Protein AF-A0A2V9GA72-F1 (afdb_monomer)

Mean predicted aligned error: 12.65 Å

Foldseek 3Di:
DVVVVVVVVVVVPPPDDPPPPPPVPLADWEWEWDADPNDIWIWIWGDDPWTAIDTPVVRDTGQGWPDWDQDPQWIWTATDPPRDIWIFGADPVRHYTYTD

Sequence (100 aa):
MKRVIELLLVLLSAVLLPAGLACNTVDGLWQGKIKQNNREYRIVLRIGSTSSLDSPDTGKLGIPILSVSNEHNSLSFVLDDLKISFRGKLSEDQSKLVGE

pLDDT: mean 71.32, std 14.57, range [41.03, 91.25]

Radius of gyration: 21.89 Å; Cα contacts (8 Å, |Δi|>4): 163; chains: 1; bounding box: 65×19×54 Å

Structure (mmCIF, N/CA/C/O backbone):
data_AF-A0A2V9GA72-F1
#
_entry.id   AF-A0A2V9GA72-F1
#
loop_
_atom_site.group_PDB
_atom_site.id
_atom_site.type_symbol
_atom_site.label_atom_id
_atom_site.label_alt_id
_atom_site.label_comp_id
_atom_site.label_asym_id
_atom_site.label_entity_id
_atom_site.label_seq_id
_atom_site.pdbx_PDB_ins_code
_atom_site.Cartn_x
_atom_site.Cartn_y
_atom_site.Cartn_z
_atom_site.occupancy
_atom_site.B_iso_or_equiv
_atom_site.auth_seq_id
_atom_site.auth_comp_id
_atom_site.auth_asym_id
_atom_site.auth_atom_id
_atom_site.pdbx_PDB_model_num
ATOM 1 N N . MET A 1 1 ? 51.232 9.035 -36.771 1.00 54.44 1 MET A N 1
ATOM 2 C CA . MET A 1 1 ? 50.252 7.993 -37.162 1.00 54.44 1 MET A CA 1
ATOM 3 C C . MET A 1 1 ? 49.803 7.120 -35.984 1.00 54.44 1 MET A C 1
ATOM 5 O O . MET A 1 1 ? 48.605 7.042 -35.774 1.00 54.44 1 MET A O 1
ATOM 9 N N . LYS A 1 2 ? 50.699 6.563 -35.145 1.00 44.94 2 LYS A N 1
ATOM 10 C CA . LYS A 1 2 ? 50.322 5.779 -33.937 1.00 44.94 2 LYS A CA 1
ATOM 11 C C . LYS A 1 2 ? 49.385 6.501 -32.946 1.00 44.94 2 LYS A C 1
ATOM 13 O O . LYS A 1 2 ? 48.413 5.908 -32.505 1.00 44.94 2 LYS A O 1
ATOM 18 N N . ARG A 1 3 ? 49.606 7.795 -32.673 1.00 52.00 3 ARG A N 1
ATOM 19 C CA . ARG A 1 3 ? 48.786 8.567 -31.710 1.00 52.00 3 ARG A CA 1
ATOM 20 C C . ARG A 1 3 ? 47.374 8.929 -32.191 1.00 52.00 3 ARG A C 1
ATOM 22 O O . ARG A 1 3 ? 46.507 9.180 -31.369 1.00 52.00 3 ARG A O 1
ATOM 29 N N . VAL A 1 4 ? 47.131 8.933 -33.505 1.00 54.06 4 VAL A N 1
ATOM 30 C CA . VAL A 1 4 ? 45.790 9.175 -34.080 1.00 54.06 4 VAL A CA 1
ATOM 31 C C . VAL A 1 4 ? 44.960 7.886 -34.064 1.00 54.06 4 VAL A C 1
ATOM 33 O O . VAL A 1 4 ? 43.753 7.937 -33.867 1.00 54.06 4 VAL A O 1
ATOM 36 N N . ILE A 1 5 ? 45.618 6.728 -34.192 1.00 53.19 5 ILE A N 1
ATOM 37 C CA . ILE A 1 5 ? 44.990 5.401 -34.111 1.00 53.19 5 ILE A CA 1
ATOM 38 C C . ILE A 1 5 ? 44.600 5.064 -32.660 1.00 53.19 5 ILE A C 1
ATOM 40 O O . ILE A 1 5 ? 43.534 4.503 -32.436 1.00 53.19 5 ILE A O 1
A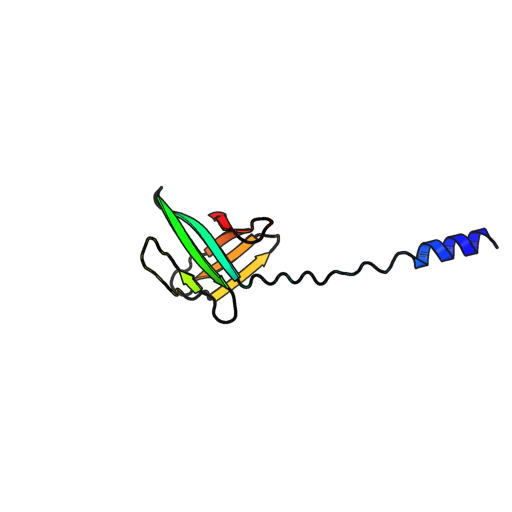TOM 44 N N . GLU A 1 6 ? 45.399 5.476 -31.667 1.00 49.03 6 GLU A N 1
ATOM 45 C CA . GLU A 1 6 ? 45.055 5.318 -30.242 1.00 49.03 6 GLU A CA 1
ATOM 46 C C . GLU A 1 6 ? 43.854 6.181 -29.817 1.00 49.03 6 GLU A C 1
ATOM 48 O O . GLU A 1 6 ? 42.994 5.700 -29.083 1.00 49.03 6 GLU A O 1
ATOM 53 N N . LEU A 1 7 ? 43.725 7.413 -30.331 1.00 46.81 7 LEU A N 1
ATOM 54 C CA . LEU A 1 7 ? 42.547 8.254 -30.061 1.00 46.81 7 LEU A CA 1
ATOM 55 C C . LEU A 1 7 ? 41.257 7.693 -30.687 1.00 46.81 7 LEU A C 1
ATOM 57 O O . LEU A 1 7 ? 40.180 7.871 -30.123 1.00 46.81 7 LEU A O 1
ATOM 61 N N . LEU A 1 8 ? 41.361 6.988 -31.818 1.00 42.66 8 LEU A N 1
ATOM 62 C CA . LEU A 1 8 ? 40.217 6.374 -32.502 1.00 42.66 8 LEU A CA 1
ATOM 63 C C . LEU A 1 8 ? 39.754 5.062 -31.836 1.00 42.66 8 LEU A C 1
ATOM 65 O O . LEU A 1 8 ? 38.588 4.697 -31.954 1.00 42.66 8 LEU A O 1
ATOM 69 N N . LEU A 1 9 ? 40.638 4.388 -31.091 1.00 44.66 9 LEU A N 1
ATOM 70 C CA . LEU A 1 9 ? 40.332 3.163 -30.338 1.00 44.66 9 LEU A CA 1
ATOM 71 C C . LEU A 1 9 ? 39.646 3.427 -28.987 1.0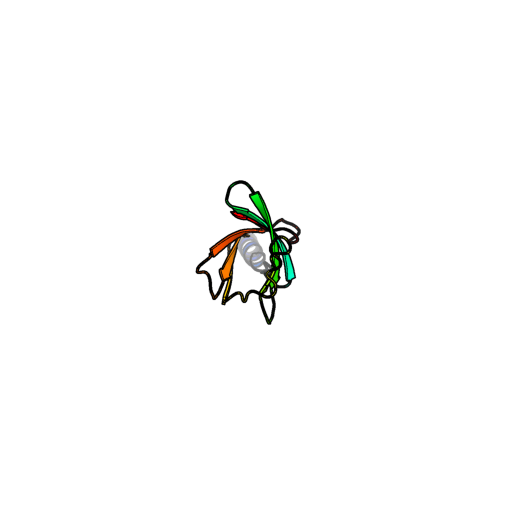0 44.66 9 LEU A C 1
ATOM 73 O O . LEU A 1 9 ? 38.864 2.594 -28.539 1.00 44.66 9 LEU A O 1
ATOM 77 N N . VAL A 1 10 ? 39.883 4.583 -28.357 1.00 51.12 10 VAL A N 1
ATOM 78 C CA . VAL A 1 10 ? 39.238 4.955 -27.078 1.00 51.12 10 VAL A CA 1
ATOM 79 C C . VAL A 1 10 ? 37.802 5.467 -27.277 1.00 51.12 10 VAL A C 1
ATOM 81 O O . VAL A 1 10 ? 36.970 5.338 -26.384 1.00 51.12 10 VAL A O 1
ATOM 84 N N . LEU A 1 11 ? 37.471 5.992 -28.462 1.00 48.38 11 LEU A N 1
ATOM 85 C CA . LEU A 1 11 ? 36.116 6.458 -28.793 1.00 48.38 11 LEU A CA 1
ATOM 86 C C . LEU A 1 11 ? 35.138 5.322 -29.147 1.00 48.38 11 LEU A C 1
ATOM 88 O O . LEU A 1 11 ? 33.929 5.530 -29.084 1.00 48.38 11 LEU A O 1
ATOM 92 N N . LEU A 1 12 ? 35.631 4.122 -29.480 1.00 45.44 12 LEU A N 1
ATOM 93 C CA . LEU A 1 12 ? 34.784 2.989 -29.878 1.00 45.44 12 LEU A CA 1
ATOM 94 C C . LEU A 1 12 ? 34.317 2.120 -28.694 1.00 45.44 12 LEU A C 1
ATOM 96 O O . LEU A 1 12 ? 33.375 1.346 -28.833 1.00 45.44 12 LEU A O 1
ATOM 100 N N . SER A 1 13 ? 34.927 2.253 -27.515 1.00 50.28 13 SER A N 1
ATOM 101 C CA . SER A 1 13 ? 34.574 1.481 -26.312 1.00 50.28 13 SER A CA 1
ATOM 102 C C . SER A 1 13 ? 33.508 2.143 -25.427 1.00 50.28 13 SER A C 1
ATOM 104 O O . SER A 1 13 ? 33.115 1.568 -24.415 1.00 50.28 13 SER A O 1
ATOM 106 N N . ALA A 1 14 ? 32.999 3.323 -25.799 1.00 53.66 14 ALA A N 1
ATOM 107 C CA . ALA A 1 14 ? 32.091 4.105 -24.958 1.00 53.66 14 ALA A CA 1
ATOM 108 C C . ALA A 1 14 ? 30.587 3.845 -25.174 1.00 53.66 14 ALA A C 1
ATOM 110 O O . ALA A 1 14 ? 29.773 4.431 -24.465 1.00 53.66 14 ALA A O 1
ATOM 111 N N . VAL A 1 15 ? 30.175 2.995 -26.120 1.00 58.12 15 VAL A N 1
ATOM 112 C CA . VAL A 1 15 ? 28.741 2.819 -26.416 1.00 58.12 15 VAL A CA 1
ATOM 113 C C . VAL A 1 15 ? 28.374 1.349 -26.517 1.00 58.12 15 VAL A C 1
ATOM 115 O O . VAL A 1 15 ? 28.053 0.835 -27.579 1.00 58.12 15 VAL A O 1
ATOM 118 N N . LEU A 1 16 ? 28.394 0.671 -25.376 1.00 58.34 16 LEU A N 1
ATOM 119 C CA . LEU A 1 16 ? 27.471 -0.431 -25.132 1.00 58.34 16 LEU A CA 1
ATOM 120 C C . LEU A 1 16 ? 27.187 -0.489 -23.629 1.00 58.34 16 LEU A C 1
ATOM 122 O O . LEU A 1 16 ? 27.562 -1.426 -22.933 1.00 58.34 16 LEU A O 1
ATOM 126 N N . LEU A 1 17 ? 26.546 0.558 -23.104 1.00 59.31 17 LEU A N 1
ATOM 127 C CA . LEU A 1 17 ? 25.764 0.371 -21.889 1.00 59.31 17 LEU A CA 1
ATOM 128 C C . LEU A 1 17 ? 24.579 -0.499 -22.319 1.00 59.31 17 LEU A C 1
ATOM 130 O O . LEU A 1 17 ? 23.767 -0.018 -23.116 1.00 59.31 17 LEU A O 1
ATOM 134 N N . PRO A 1 18 ? 24.439 -1.757 -21.861 1.00 56.19 18 PRO A N 1
ATOM 135 C CA . PRO A 1 18 ? 23.121 -2.347 -21.855 1.00 56.19 18 PRO A CA 1
ATOM 136 C C . PRO A 1 18 ? 22.298 -1.414 -20.972 1.00 56.19 18 PRO A C 1
ATOM 138 O O . PRO A 1 18 ? 22.479 -1.374 -19.755 1.00 56.19 18 PRO A O 1
ATOM 141 N N . ALA A 1 19 ? 21.434 -0.607 -21.587 1.00 57.53 19 ALA A N 1
ATOM 142 C CA . ALA A 1 19 ? 20.278 -0.082 -20.892 1.00 57.53 19 ALA A CA 1
ATOM 143 C C . ALA A 1 19 ? 19.488 -1.330 -20.507 1.00 57.53 19 ALA A C 1
ATOM 145 O O . ALA A 1 19 ? 18.687 -1.840 -21.290 1.00 57.53 19 ALA A O 1
ATOM 146 N N . GLY A 1 20 ? 19.850 -1.916 -19.361 1.00 52.53 20 GLY A N 1
ATOM 147 C CA . GLY A 1 20 ? 19.127 -3.021 -18.776 1.00 52.53 20 GLY A CA 1
ATOM 148 C C . GLY A 1 20 ? 17.680 -2.584 -18.776 1.00 52.53 20 GLY A C 1
ATOM 149 O O . GLY A 1 20 ? 17.372 -1.491 -18.297 1.00 52.53 20 GLY A O 1
ATOM 150 N N . LEU A 1 21 ? 16.828 -3.378 -19.416 1.00 45.59 21 LEU A N 1
ATOM 151 C CA . LEU A 1 21 ? 15.393 -3.189 -19.361 1.00 45.59 21 LEU A CA 1
ATOM 152 C C . LEU A 1 21 ? 15.038 -3.265 -17.879 1.00 45.59 21 LEU A C 1
ATOM 154 O O . LEU A 1 21 ? 14.917 -4.353 -17.319 1.00 45.59 21 LEU A O 1
ATOM 158 N N . ALA A 1 22 ? 14.978 -2.111 -17.219 1.00 46.69 22 ALA A N 1
ATOM 159 C CA . ALA A 1 22 ? 14.481 -1.996 -15.870 1.00 46.69 22 ALA A CA 1
ATOM 160 C C . ALA A 1 22 ? 12.986 -2.279 -15.996 1.00 46.69 22 ALA A C 1
ATOM 162 O O . ALA A 1 22 ? 12.176 -1.405 -16.303 1.00 46.69 22 ALA A O 1
ATOM 163 N N . CYS A 1 23 ? 12.649 -3.564 -15.920 1.00 41.03 23 CYS A N 1
ATOM 164 C CA . CYS A 1 23 ? 11.285 -4.033 -15.864 1.00 41.03 23 CYS A CA 1
ATOM 165 C C . CYS A 1 23 ? 10.776 -3.635 -14.479 1.00 41.03 23 CYS A C 1
ATOM 167 O O . CYS A 1 23 ? 10.835 -4.408 -13.529 1.00 41.03 23 CYS A O 1
ATOM 169 N N . ASN A 1 24 ? 10.357 -2.378 -14.349 1.00 54.28 24 ASN A N 1
ATOM 170 C CA . ASN A 1 24 ? 9.797 -1.818 -13.123 1.00 54.28 24 ASN A CA 1
ATOM 171 C C . ASN A 1 24 ? 8.349 -2.299 -12.963 1.00 54.28 24 ASN A C 1
ATOM 173 O O . ASN A 1 24 ? 7.450 -1.492 -12.720 1.00 54.28 2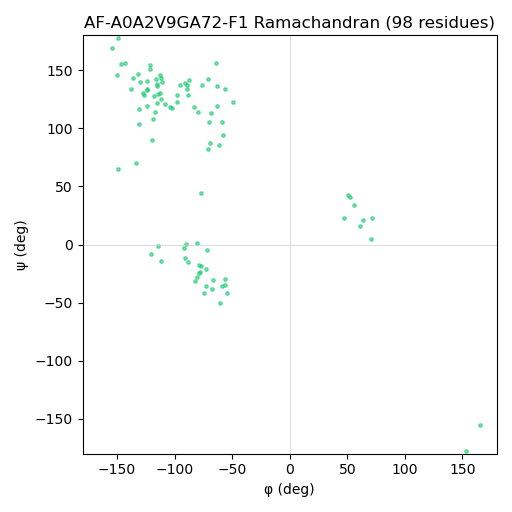4 ASN A O 1
ATOM 177 N N . THR A 1 25 ? 8.080 -3.585 -13.200 1.00 61.12 25 THR A N 1
ATOM 178 C CA . THR A 1 25 ? 6.730 -4.122 -13.058 1.00 61.12 25 THR A CA 1
ATOM 179 C C . THR A 1 25 ? 6.404 -4.139 -11.580 1.00 61.12 25 THR A C 1
ATOM 181 O O . THR A 1 25 ? 6.907 -4.961 -10.825 1.00 61.12 25 THR A O 1
ATOM 184 N N . VAL A 1 26 ? 5.566 -3.188 -11.186 1.00 73.06 26 VAL A N 1
ATOM 185 C CA . VAL A 1 26 ? 5.004 -3.045 -9.838 1.00 73.06 26 VAL A CA 1
ATOM 186 C C . VAL A 1 26 ? 3.963 -4.134 -9.546 1.00 73.06 26 VAL A C 1
ATOM 188 O O . VAL A 1 26 ? 3.419 -4.210 -8.446 1.00 73.06 26 VAL A O 1
ATOM 191 N N . ASP A 1 27 ? 3.643 -4.961 -10.537 1.00 83.88 27 ASP A N 1
ATOM 192 C CA . ASP A 1 27 ? 2.702 -6.062 -10.408 1.00 83.88 27 ASP A CA 1
ATOM 193 C C . ASP A 1 27 ? 3.123 -7.001 -9.275 1.00 83.88 27 ASP A C 1
ATOM 195 O O . ASP A 1 27 ? 4.286 -7.384 -9.149 1.00 83.88 27 ASP A O 1
ATOM 199 N N . GLY A 1 28 ? 2.167 -7.372 -8.428 1.00 83.38 28 GLY A N 1
ATOM 200 C CA . GLY A 1 28 ? 2.448 -8.195 -7.261 1.00 83.38 28 GLY A CA 1
ATOM 201 C C . GLY A 1 28 ? 1.474 -8.005 -6.108 1.00 83.38 28 GLY A C 1
ATOM 202 O O . GLY A 1 28 ? 0.494 -7.260 -6.181 1.00 83.38 28 GLY A O 1
ATOM 203 N N . LEU A 1 29 ? 1.759 -8.728 -5.026 1.00 85.06 29 LEU A N 1
ATOM 204 C CA . LEU A 1 29 ? 1.077 -8.596 -3.745 1.00 85.06 29 LEU A CA 1
ATOM 205 C C . LEU A 1 29 ? 1.975 -7.840 -2.777 1.00 85.06 29 LEU A C 1
ATOM 207 O O . LEU A 1 29 ? 3.043 -8.316 -2.399 1.00 85.06 29 LEU A O 1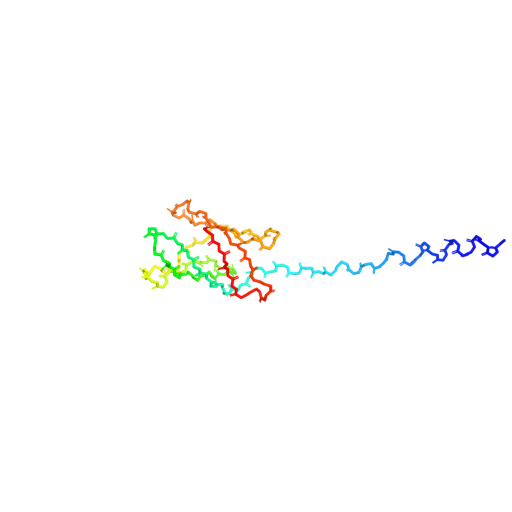
ATOM 211 N N . TRP A 1 30 ? 1.496 -6.690 -2.333 1.00 84.69 30 TRP A N 1
ATOM 212 C CA . TRP A 1 30 ? 2.226 -5.784 -1.468 1.00 84.69 30 TRP A CA 1
ATOM 213 C C . TRP A 1 30 ? 1.534 -5.677 -0.129 1.00 84.69 30 TRP A C 1
ATOM 215 O O . TRP A 1 30 ? 0.317 -5.524 -0.061 1.00 84.69 30 TRP A O 1
ATOM 225 N N . GLN A 1 31 ? 2.310 -5.715 0.946 1.00 85.44 31 GLN A N 1
ATOM 226 C CA . GLN A 1 31 ? 1.789 -5.550 2.296 1.00 85.44 31 GLN A CA 1
ATOM 227 C C . GLN A 1 31 ? 2.347 -4.275 2.909 1.00 85.44 31 GLN A C 1
ATOM 229 O O . GLN A 1 31 ? 3.534 -3.965 2.773 1.00 85.44 31 GLN A O 1
ATOM 234 N N . GLY A 1 32 ? 1.479 -3.545 3.597 1.00 81.19 32 GLY A N 1
ATOM 235 C CA . GLY A 1 32 ? 1.835 -2.297 4.248 1.00 81.19 32 GLY A CA 1
ATOM 236 C C . GLY A 1 32 ? 1.014 -2.047 5.499 1.00 81.19 32 GLY A C 1
ATOM 237 O O . GLY A 1 32 ? 0.126 -2.821 5.871 1.00 81.19 32 GLY A O 1
ATOM 238 N N . LYS A 1 33 ? 1.333 -0.936 6.152 1.00 82.06 33 LYS A N 1
ATOM 239 C CA . LYS A 1 33 ? 0.589 -0.424 7.295 1.00 82.06 33 LYS A CA 1
ATOM 240 C C . LYS A 1 33 ? 0.270 1.043 7.067 1.00 82.06 33 LYS A C 1
A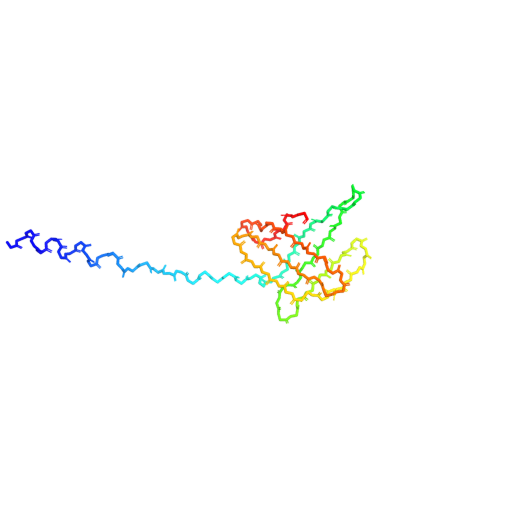TOM 242 O O . LYS A 1 33 ? 1.129 1.777 6.596 1.00 82.06 33 LYS A O 1
ATOM 247 N N . ILE A 1 34 ? -0.934 1.449 7.446 1.00 77.62 34 ILE A N 1
ATOM 248 C CA . ILE A 1 34 ? -1.345 2.854 7.529 1.00 77.62 34 ILE A CA 1
ATOM 249 C C . ILE A 1 34 ? -1.585 3.212 8.989 1.00 77.62 34 ILE A C 1
ATOM 251 O O . ILE A 1 34 ? -2.063 2.377 9.761 1.00 77.62 34 ILE A O 1
ATOM 255 N N . LYS A 1 35 ? -1.278 4.448 9.383 1.00 76.25 35 LYS A N 1
ATOM 256 C CA . LYS A 1 35 ? -1.541 4.936 10.738 1.00 76.25 35 LYS A CA 1
ATOM 257 C C . LYS A 1 35 ? -2.683 5.947 10.712 1.00 76.25 35 LYS A C 1
ATOM 259 O O . LYS A 1 35 ? -2.581 6.987 10.079 1.00 76.25 35 LYS A O 1
ATOM 264 N N . GLN A 1 36 ? -3.759 5.670 11.443 1.00 76.25 36 GLN A N 1
ATOM 265 C CA . GLN A 1 36 ? -4.903 6.574 11.585 1.00 76.25 36 GLN A CA 1
ATOM 266 C C . GLN A 1 36 ? -5.375 6.587 13.040 1.00 76.25 36 GLN A C 1
ATOM 268 O O . GLN A 1 36 ? -5.521 5.534 13.657 1.00 76.25 36 GLN A O 1
ATOM 273 N N . ASN A 1 37 ? -5.620 7.774 13.608 1.00 81.75 37 ASN A N 1
ATOM 274 C CA . ASN A 1 37 ? -6.060 7.942 15.004 1.00 81.75 37 ASN A CA 1
ATOM 275 C C . ASN A 1 37 ? -5.173 7.186 16.011 1.00 81.75 37 ASN A C 1
ATOM 277 O O . ASN A 1 37 ? -5.661 6.523 16.924 1.00 81.75 37 ASN A O 1
ATOM 281 N N . ASN A 1 38 ? -3.854 7.250 15.804 1.00 83.19 38 ASN A N 1
ATOM 282 C CA . ASN A 1 38 ? -2.850 6.561 16.617 1.00 83.19 38 ASN A CA 1
ATOM 283 C C . ASN A 1 38 ? -2.959 5.019 16.638 1.00 83.19 38 ASN A C 1
ATOM 285 O O . ASN A 1 38 ? -2.337 4.373 17.477 1.00 83.19 38 ASN A O 1
ATOM 289 N N . ARG A 1 39 ? -3.706 4.427 15.697 1.00 82.44 39 ARG A N 1
ATOM 290 C CA . ARG A 1 39 ? -3.766 2.984 15.436 1.00 82.44 39 ARG A CA 1
ATOM 291 C C . ARG A 1 39 ? -3.134 2.660 14.088 1.00 82.44 39 ARG A C 1
ATOM 293 O O . ARG A 1 39 ? -3.288 3.421 13.138 1.00 82.44 39 ARG A O 1
ATOM 300 N N . GLU A 1 40 ? -2.453 1.523 14.012 1.00 84.50 40 GLU A N 1
ATOM 301 C CA . GLU A 1 40 ? -1.976 0.960 12.747 1.00 84.50 40 GLU A CA 1
ATOM 302 C C . GLU A 1 40 ? -3.024 0.003 12.171 1.00 84.50 40 GLU A C 1
ATOM 304 O O . GLU A 1 40 ? -3.612 -0.786 12.913 1.00 84.50 40 GLU A O 1
ATOM 309 N N . TYR A 1 41 ? -3.223 0.057 10.856 1.00 85.00 41 TYR A N 1
ATOM 310 C CA . TYR A 1 41 ? -4.053 -0.879 10.105 1.00 85.00 41 TYR A CA 1
ATOM 311 C C . TYR A 1 41 ? -3.227 -1.504 8.993 1.00 85.00 41 TYR A C 1
ATOM 313 O O . TYR A 1 41 ? -2.541 -0.807 8.243 1.00 85.00 41 TYR A O 1
ATOM 321 N N . ARG A 1 42 ? -3.306 -2.824 8.870 1.00 89.81 42 ARG A N 1
ATOM 322 C CA . ARG A 1 42 ? -2.709 -3.570 7.769 1.00 89.81 42 ARG A CA 1
ATOM 323 C C . ARG A 1 42 ? -3.485 -3.312 6.489 1.00 89.81 42 ARG A C 1
ATOM 325 O O . ARG A 1 42 ? -4.718 -3.243 6.493 1.00 89.81 42 ARG A O 1
ATOM 332 N N . ILE A 1 43 ? -2.738 -3.234 5.399 1.00 87.81 43 ILE A N 1
ATOM 333 C CA . ILE A 1 43 ? -3.266 -3.173 4.045 1.00 87.81 43 ILE A CA 1
ATOM 334 C C . ILE A 1 43 ? -2.547 -4.177 3.152 1.00 87.81 43 ILE A C 1
ATOM 336 O O . ILE A 1 43 ? -1.355 -4.441 3.334 1.00 87.81 43 ILE A O 1
ATOM 340 N N . VAL A 1 44 ? -3.277 -4.723 2.184 1.00 90.19 44 VAL A N 1
ATOM 341 C CA . VAL A 1 44 ? -2.730 -5.567 1.121 1.00 90.19 44 VAL A CA 1
ATOM 342 C C . VAL A 1 44 ? -3.120 -4.958 -0.217 1.00 90.19 44 VAL A C 1
ATOM 344 O O . VAL A 1 44 ? -4.304 -4.813 -0.505 1.00 90.19 44 VAL A O 1
ATOM 347 N N . LEU A 1 45 ? -2.134 -4.587 -1.028 1.00 87.50 45 LEU A N 1
ATOM 348 C CA . LEU A 1 45 ? -2.353 -4.173 -2.405 1.00 87.50 45 LEU A CA 1
ATOM 349 C C . LEU A 1 45 ? -2.090 -5.342 -3.336 1.00 87.50 45 LEU A C 1
ATOM 351 O O . LEU A 1 45 ? -1.019 -5.943 -3.310 1.00 87.50 45 LEU A O 1
ATOM 355 N N . ARG A 1 46 ? -3.051 -5.615 -4.206 1.00 90.44 46 ARG A N 1
ATOM 356 C CA . ARG A 1 46 ? -2.874 -6.476 -5.368 1.00 90.44 46 ARG A CA 1
ATOM 357 C C . ARG A 1 46 ? -2.732 -5.566 -6.575 1.00 90.44 46 ARG A C 1
ATOM 359 O O . ARG A 1 46 ? -3.659 -4.817 -6.862 1.00 90.44 46 ARG A O 1
ATOM 366 N N . ILE A 1 47 ? -1.586 -5.611 -7.243 1.00 85.81 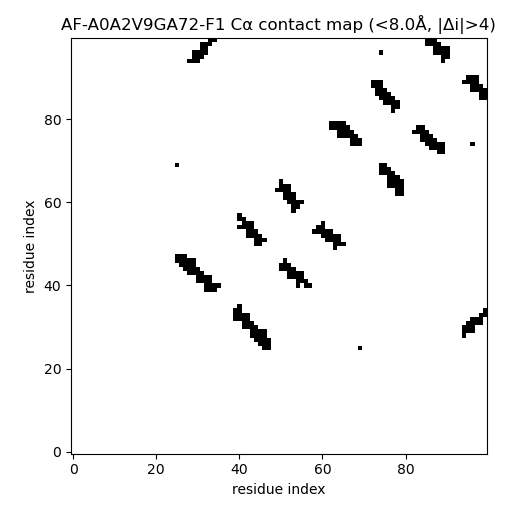47 ILE A N 1
ATOM 367 C CA . ILE A 1 47 ? -1.300 -4.824 -8.445 1.00 85.81 47 ILE A CA 1
ATOM 368 C C . ILE A 1 47 ? -1.143 -5.794 -9.612 1.00 85.81 47 ILE A C 1
ATOM 370 O O . ILE A 1 47 ? -0.451 -6.805 -9.501 1.00 85.81 47 ILE A O 1
ATOM 374 N N . GLY A 1 48 ? -1.850 -5.514 -10.699 1.00 85.62 48 GLY A N 1
ATOM 375 C CA . GLY A 1 48 ? -1.899 -6.331 -11.907 1.00 85.62 48 GLY A CA 1
ATOM 376 C C . GLY A 1 48 ? -3.077 -5.903 -12.780 1.00 85.62 48 GLY A C 1
ATOM 377 O O . GLY A 1 48 ? -3.571 -4.781 -12.651 1.00 85.62 48 GLY A O 1
ATOM 378 N N . SER A 1 49 ? -3.589 -6.808 -13.621 1.00 83.94 49 SER A N 1
ATOM 379 C CA . SER A 1 49 ? -4.702 -6.514 -14.545 1.00 83.94 49 SER A CA 1
ATOM 380 C C . SER A 1 49 ? -5.964 -5.978 -13.856 1.00 83.94 49 SER A C 1
ATOM 382 O O . SER A 1 49 ? -6.712 -5.205 -14.447 1.00 83.94 49 SER A O 1
ATOM 384 N N . THR A 1 50 ? -6.204 -6.369 -12.604 1.00 85.94 50 THR A N 1
ATOM 385 C CA . THR A 1 50 ? -7.249 -5.794 -11.749 1.00 85.94 50 THR A CA 1
ATOM 386 C C . THR A 1 50 ? -6.626 -5.455 -10.408 1.00 85.94 50 THR A C 1
ATOM 388 O O . THR A 1 50 ? -6.344 -6.344 -9.603 1.00 85.94 50 THR A O 1
ATOM 391 N N . SER A 1 51 ? -6.369 -4.166 -10.197 1.00 89.12 51 SER A N 1
ATOM 392 C CA . SER A 1 51 ? -5.690 -3.689 -8.998 1.00 89.12 51 SER A CA 1
ATOM 393 C C . SER A 1 51 ? -6.687 -3.380 -7.882 1.00 89.12 51 SER A C 1
ATOM 395 O O . SER A 1 51 ? -7.717 -2.744 -8.112 1.00 89.12 51 SER A O 1
ATOM 397 N N . SER A 1 52 ? -6.389 -3.835 -6.666 1.00 91.25 52 SER A N 1
ATOM 398 C CA . SER A 1 52 ? -7.287 -3.702 -5.517 1.00 91.25 52 SER A CA 1
ATOM 399 C C . SER A 1 52 ? -6.542 -3.527 -4.197 1.00 91.25 52 SER A C 1
ATOM 401 O O . SER A 1 52 ? -5.423 -4.014 -4.035 1.00 91.25 52 SER A O 1
ATOM 403 N N . LEU A 1 53 ? -7.210 -2.908 -3.229 1.00 89.12 53 LEU A N 1
ATOM 404 C CA . LEU A 1 53 ? -6.769 -2.765 -1.848 1.00 89.12 53 LEU A CA 1
ATOM 405 C C . LEU A 1 53 ? -7.673 -3.578 -0.912 1.00 89.12 53 LEU A C 1
ATOM 407 O O . LEU A 1 53 ? -8.896 -3.434 -0.919 1.00 89.12 53 LEU A O 1
ATOM 411 N N . ASP A 1 54 ? -7.044 -4.365 -0.049 1.00 90.25 54 ASP A N 1
ATOM 412 C CA . ASP A 1 54 ? -7.676 -5.080 1.052 1.00 90.25 54 ASP A CA 1
ATOM 413 C C . ASP A 1 54 ? -7.220 -4.464 2.388 1.00 90.25 54 ASP A C 1
ATOM 415 O O . ASP A 1 54 ? -6.046 -4.147 2.577 1.00 90.25 54 ASP A O 1
ATOM 419 N N . SER A 1 55 ? -8.133 -4.329 3.349 1.00 88.62 55 SER A N 1
ATOM 420 C CA . SER A 1 55 ? -7.874 -3.931 4.735 1.00 88.62 55 SER A CA 1
ATOM 421 C C . SER A 1 55 ? -8.324 -5.054 5.678 1.00 88.62 55 SER A C 1
ATOM 423 O O . SER A 1 55 ? -9.473 -5.062 6.133 1.00 88.62 55 SER A O 1
ATOM 425 N N . PRO A 1 56 ? -7.432 -6.010 6.001 1.00 90.69 56 PRO A N 1
ATOM 426 C CA . PRO A 1 56 ? -7.766 -7.166 6.834 1.00 90.69 56 PRO A CA 1
ATOM 427 C C . PRO A 1 56 ? -8.334 -6.794 8.208 1.00 90.69 56 PRO A C 1
ATOM 429 O O . PRO A 1 56 ? -9.220 -7.471 8.716 1.00 90.69 56 PRO A O 1
ATOM 432 N N . ASP A 1 57 ? -7.852 -5.696 8.794 1.00 90.00 57 ASP A N 1
ATOM 433 C CA . ASP A 1 57 ? -8.233 -5.275 10.148 1.00 90.00 57 ASP A CA 1
ATOM 434 C C . ASP A 1 57 ? -9.624 -4.627 10.207 1.00 90.00 57 ASP A C 1
ATOM 436 O O . ASP A 1 57 ? -10.211 -4.526 11.283 1.00 90.00 57 ASP A O 1
ATOM 440 N N . THR A 1 58 ? -10.150 -4.174 9.065 1.00 85.25 58 THR A N 1
ATOM 441 C CA . THR A 1 58 ? -11.492 -3.574 8.963 1.00 85.25 58 THR A CA 1
ATOM 442 C C . THR A 1 58 ? -12.461 -4.412 8.128 1.00 85.25 58 THR A C 1
ATOM 444 O O . THR A 1 58 ? -13.621 -4.034 7.984 1.00 85.25 58 THR A O 1
ATOM 447 N N . GLY A 1 59 ? -12.004 -5.542 7.575 1.00 87.38 59 GLY A N 1
ATOM 448 C CA . GLY A 1 59 ? -12.801 -6.448 6.743 1.00 87.38 59 GLY A CA 1
ATOM 449 C C . GLY A 1 59 ? -13.165 -5.903 5.358 1.00 87.38 59 GLY A C 1
ATOM 450 O O . GLY A 1 59 ? -13.908 -6.556 4.631 1.00 87.38 59 GLY A O 1
ATOM 451 N N . LYS A 1 60 ? -12.664 -4.724 4.969 1.00 88.25 60 LYS A N 1
ATOM 452 C CA . LYS A 1 60 ? -12.911 -4.151 3.639 1.00 88.25 60 LYS A CA 1
ATOM 453 C C . LYS A 1 60 ? -11.980 -4.805 2.627 1.00 88.25 60 LYS A C 1
ATOM 455 O O . LYS A 1 60 ? -10.773 -4.620 2.724 1.00 88.25 60 LYS A O 1
ATOM 460 N N . LEU A 1 61 ? -12.517 -5.554 1.673 1.00 90.69 61 LEU A N 1
ATOM 461 C CA . LEU A 1 61 ? -11.742 -6.282 0.665 1.00 90.69 61 LEU A CA 1
ATOM 462 C C . LEU A 1 61 ? -12.139 -5.822 -0.740 1.00 90.69 61 LEU A C 1
ATOM 464 O O . LEU A 1 61 ? -13.285 -5.437 -0.965 1.00 90.69 61 LEU A O 1
ATOM 468 N N . GLY A 1 62 ? -11.205 -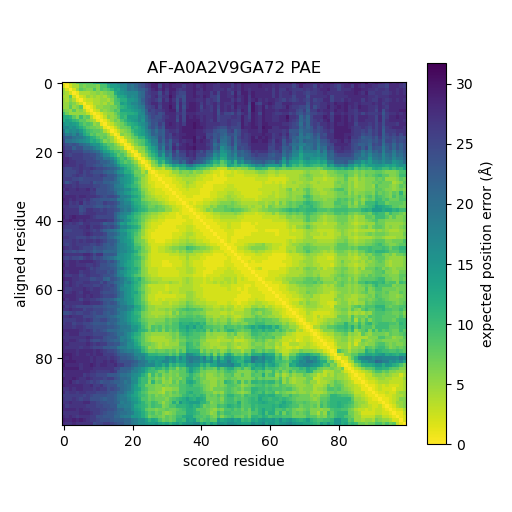5.891 -1.682 1.00 89.62 62 GLY A N 1
ATOM 469 C CA . GLY A 1 62 ? -11.438 -5.656 -3.100 1.00 89.62 62 GLY A CA 1
ATOM 470 C C . GLY A 1 62 ? -11.694 -4.198 -3.468 1.00 89.62 62 GLY A C 1
ATOM 471 O O . GLY A 1 62 ? -12.312 -3.958 -4.500 1.00 89.62 62 GLY A O 1
ATOM 472 N N . ILE A 1 63 ? -11.247 -3.228 -2.65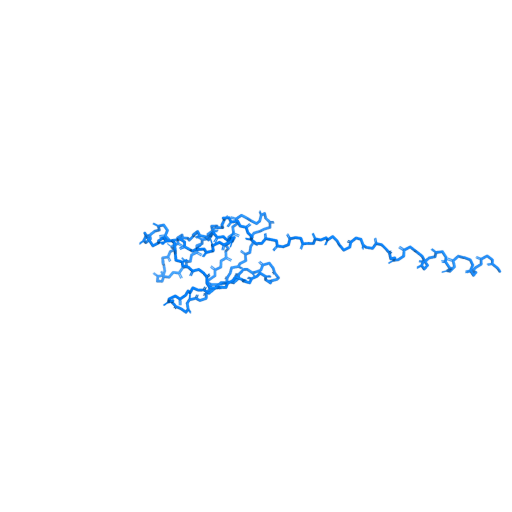9 1.00 87.94 63 ILE A N 1
ATOM 473 C CA . ILE A 1 63 ? -11.443 -1.803 -2.959 1.00 87.94 63 ILE A CA 1
ATOM 474 C C . ILE A 1 63 ? -10.698 -1.482 -4.267 1.00 87.94 63 ILE A C 1
ATOM 476 O O . ILE A 1 63 ? -9.475 -1.649 -4.297 1.00 87.94 63 ILE A O 1
ATOM 480 N N . PRO A 1 64 ? -11.377 -1.030 -5.336 1.00 87.81 64 PRO A N 1
ATOM 481 C CA . PRO A 1 64 ? -10.728 -0.766 -6.615 1.00 87.81 64 PRO A CA 1
ATOM 482 C C . PRO A 1 64 ? -9.691 0.356 -6.519 1.00 87.81 64 PRO A C 1
ATOM 484 O O . PRO A 1 64 ? -9.932 1.405 -5.911 1.00 87.81 64 PRO A O 1
ATOM 487 N N . ILE A 1 65 ? -8.535 0.137 -7.147 1.00 85.44 65 ILE A N 1
ATOM 488 C CA . ILE A 1 65 ? -7.500 1.158 -7.319 1.00 85.44 65 ILE A CA 1
ATOM 489 C C . ILE A 1 65 ? -7.651 1.764 -8.719 1.00 85.44 65 ILE A C 1
ATOM 491 O O . ILE A 1 65 ? -7.577 1.044 -9.711 1.00 85.44 65 ILE A O 1
ATOM 495 N N . LEU A 1 66 ? -7.834 3.085 -8.796 1.00 80.06 66 LEU A N 1
ATOM 496 C CA . LEU A 1 66 ? -7.983 3.820 -10.058 1.00 80.06 66 LEU A CA 1
ATOM 497 C C . LEU A 1 66 ? -6.665 3.980 -10.807 1.00 80.06 66 LEU A C 1
ATOM 499 O O . LEU A 1 66 ? -6.614 3.899 -12.031 1.00 80.06 66 LEU A O 1
ATOM 503 N N . SER A 1 67 ? -5.600 4.272 -10.069 1.00 75.88 67 SER A N 1
ATOM 504 C CA . SER A 1 67 ? -4.281 4.488 -10.642 1.00 75.88 67 SER A CA 1
ATOM 505 C C . SER A 1 67 ? -3.196 4.078 -9.663 1.00 75.88 67 SER A C 1
ATOM 507 O O . SER A 1 67 ? -3.337 4.225 -8.448 1.00 75.88 67 SER A O 1
ATOM 509 N N . VAL A 1 68 ? -2.108 3.563 -10.226 1.00 77.38 68 VAL A N 1
ATOM 510 C CA . VAL A 1 68 ? -0.879 3.204 -9.528 1.00 77.38 68 VAL A CA 1
ATOM 511 C C . VAL A 1 68 ? 0.265 3.907 -10.252 1.00 77.38 68 VAL A C 1
ATOM 513 O O . VAL A 1 68 ? 0.381 3.794 -11.469 1.00 77.38 68 VAL A O 1
ATOM 516 N N . SER A 1 69 ? 1.106 4.626 -9.515 1.00 77.62 69 SER A N 1
ATOM 517 C CA . SER A 1 69 ? 2.351 5.210 -10.018 1.00 77.62 69 SER A CA 1
ATOM 518 C C . SER A 1 69 ? 3.518 4.728 -9.165 1.00 77.62 69 SER A C 1
ATOM 520 O O . SER A 1 69 ? 3.432 4.736 -7.938 1.00 77.62 69 SER A O 1
ATOM 522 N N . ASN A 1 70 ? 4.607 4.312 -9.810 1.00 73.38 70 ASN A N 1
ATOM 523 C CA . ASN A 1 70 ? 5.875 4.027 -9.151 1.00 73.38 70 ASN A CA 1
ATOM 524 C C . ASN A 1 70 ? 6.939 4.961 -9.718 1.00 73.38 70 ASN A C 1
ATOM 526 O O . ASN A 1 70 ? 7.379 4.810 -10.857 1.00 73.38 70 ASN A O 1
ATOM 530 N N . GLU A 1 71 ? 7.347 5.924 -8.902 1.00 73.88 71 GLU A N 1
ATOM 531 C CA . GLU A 1 71 ? 8.380 6.892 -9.240 1.00 73.88 71 GLU A CA 1
ATOM 532 C C . GLU A 1 71 ? 9.434 6.887 -8.142 1.00 73.88 71 GLU A C 1
ATOM 534 O O . GLU A 1 71 ? 9.112 7.000 -6.959 1.00 73.88 71 GLU A O 1
ATOM 539 N N . HIS A 1 72 ? 10.708 6.790 -8.524 1.00 68.19 72 HIS A N 1
ATOM 540 C CA . HIS A 1 72 ? 11.837 6.885 -7.592 1.00 68.19 72 HIS A CA 1
ATOM 541 C C . HIS A 1 72 ? 11.728 5.936 -6.381 1.00 68.19 72 HIS A C 1
ATOM 543 O O . HIS A 1 72 ? 12.029 6.326 -5.251 1.00 68.19 72 HIS A O 1
ATOM 549 N N . ASN A 1 73 ? 11.283 4.693 -6.608 1.00 68.56 73 ASN A N 1
ATOM 550 C CA . ASN A 1 73 ? 11.068 3.684 -5.562 1.00 68.56 73 ASN A CA 1
ATOM 551 C C . ASN A 1 73 ? 9.969 4.058 -4.542 1.00 68.56 73 ASN A C 1
ATOM 553 O O . ASN A 1 73 ? 9.933 3.555 -3.412 1.00 68.56 73 ASN A O 1
ATOM 557 N N . SER A 1 74 ? 9.073 4.967 -4.932 1.00 68.56 74 SER A N 1
ATOM 558 C CA . SER A 1 74 ? 7.887 5.336 -4.179 1.00 68.56 74 SER A CA 1
ATOM 559 C C . SER A 1 74 ? 6.640 4.945 -4.956 1.00 68.56 74 SER A C 1
ATOM 561 O O . SER A 1 74 ? 6.409 5.411 -6.071 1.00 68.56 74 SER A O 1
ATOM 563 N N . LEU A 1 75 ? 5.818 4.112 -4.328 1.00 75.75 75 LEU A N 1
ATOM 564 C CA . LEU A 1 75 ? 4.520 3.724 -4.843 1.00 75.75 75 LEU A CA 1
ATOM 565 C C . LEU A 1 75 ? 3.461 4.716 -4.369 1.00 75.75 75 LEU A C 1
ATOM 567 O O . LEU A 1 75 ? 3.344 4.975 -3.169 1.00 75.75 75 LEU A O 1
ATOM 571 N N . SER A 1 76 ? 2.669 5.235 -5.300 1.00 75.12 76 SER A N 1
ATOM 572 C CA . SER A 1 76 ? 1.483 6.038 -5.022 1.00 75.12 76 SER A CA 1
ATOM 573 C C . SER A 1 76 ? 0.259 5.423 -5.687 1.00 75.12 76 SER A C 1
ATOM 575 O O . SER A 1 76 ? 0.350 4.959 -6.821 1.00 75.12 76 SER A O 1
ATOM 577 N N . PHE A 1 77 ? -0.889 5.435 -5.012 1.00 76.69 77 PHE A N 1
ATOM 578 C CA . PHE A 1 77 ? -2.143 4.980 -5.614 1.00 76.69 77 PHE A CA 1
ATOM 579 C C . PHE A 1 77 ? -3.346 5.812 -5.173 1.00 76.69 77 PHE A C 1
ATOM 581 O O . PHE A 1 77 ? -3.326 6.436 -4.109 1.00 76.69 77 PHE A O 1
ATOM 588 N N . VAL A 1 78 ? -4.387 5.808 -6.010 1.00 74.44 78 VAL A N 1
ATOM 589 C CA . VAL A 1 78 ? -5.658 6.508 -5.775 1.00 74.44 78 VAL A CA 1
ATOM 590 C C . VAL A 1 78 ? -6.792 5.493 -5.706 1.00 74.44 78 VAL A C 1
ATOM 592 O O . VAL A 1 78 ? -6.946 4.665 -6.603 1.00 74.44 78 VAL A O 1
ATOM 595 N N . LEU A 1 79 ? -7.589 5.559 -4.641 1.00 74.94 79 LEU A N 1
ATOM 596 C CA . LEU A 1 79 ? -8.806 4.756 -4.491 1.00 74.94 79 LEU A CA 1
ATOM 597 C C . LEU A 1 79 ? -10.006 5.460 -5.130 1.00 74.94 79 LEU A C 1
ATOM 599 O O . LEU A 1 79 ? -10.140 6.676 -4.986 1.00 74.94 79 LEU A O 1
ATOM 603 N N . ASP A 1 80 ? -10.881 4.682 -5.772 1.00 64.50 80 ASP A N 1
ATOM 604 C CA . ASP A 1 80 ? -12.032 5.187 -6.540 1.00 64.50 80 ASP A CA 1
ATOM 605 C C . ASP A 1 80 ? -13.012 6.000 -5.683 1.00 64.50 80 ASP A C 1
ATOM 607 O O . ASP A 1 80 ? -13.299 7.164 -5.954 1.00 64.50 80 ASP A O 1
ATOM 611 N N . ASP A 1 81 ? -13.423 5.436 -4.549 1.00 56.00 81 ASP A N 1
ATOM 612 C CA . ASP A 1 81 ? -14.549 5.976 -3.780 1.00 56.00 81 ASP A CA 1
ATOM 613 C C . ASP A 1 81 ? -14.157 6.998 -2.698 1.00 56.00 81 ASP A C 1
ATOM 615 O O . ASP A 1 81 ? -15.013 7.644 -2.094 1.00 56.00 81 ASP A O 1
ATOM 619 N N . LEU A 1 82 ? -12.861 7.137 -2.387 1.00 56.50 82 LEU A N 1
ATOM 620 C CA . LEU A 1 82 ? -12.440 7.781 -1.134 1.00 56.50 82 LEU A CA 1
ATOM 621 C C . LEU A 1 82 ? -11.562 9.027 -1.293 1.00 56.50 82 LEU A C 1
ATOM 623 O O . LEU A 1 82 ? -11.295 9.684 -0.289 1.00 56.50 82 LEU A O 1
ATOM 627 N N . LYS A 1 83 ? -11.089 9.373 -2.502 1.00 58.25 83 LYS A N 1
ATOM 628 C CA . LYS A 1 83 ? -10.041 10.407 -2.709 1.00 58.25 83 LYS A CA 1
ATOM 629 C C . LYS A 1 83 ? -8.833 10.249 -1.768 1.00 58.25 83 LYS A C 1
ATOM 631 O O . LYS A 1 83 ? -8.117 11.209 -1.493 1.00 58.25 83 LYS A O 1
ATOM 636 N N . ILE A 1 84 ? -8.616 9.042 -1.252 1.00 63.12 84 ILE A N 1
ATOM 637 C CA . ILE A 1 84 ? -7.477 8.724 -0.403 1.00 63.12 84 ILE A CA 1
ATOM 638 C C . ILE A 1 84 ? -6.318 8.437 -1.346 1.00 63.12 84 ILE A C 1
ATOM 640 O O . ILE A 1 84 ? -6.389 7.514 -2.163 1.00 63.12 84 ILE A O 1
ATOM 644 N N . SER A 1 85 ? -5.276 9.252 -1.235 1.00 65.06 85 SER A N 1
ATOM 645 C CA . SER A 1 85 ? -3.967 8.967 -1.798 1.00 65.06 85 SER A CA 1
ATOM 646 C C . SER A 1 85 ? -3.099 8.325 -0.722 1.00 65.06 85 SER A C 1
ATOM 648 O O . SER A 1 85 ? -3.096 8.756 0.428 1.00 65.06 85 SER A O 1
ATOM 650 N N . PHE A 1 86 ? -2.360 7.291 -1.100 1.00 71.00 86 PHE A N 1
ATOM 651 C CA . PHE A 1 86 ? -1.308 6.712 -0.268 1.00 71.00 86 PHE A CA 1
ATOM 652 C C . PHE A 1 86 ? 0.028 6.908 -0.966 1.00 71.00 86 PHE A C 1
ATOM 654 O O . PHE A 1 86 ? 0.095 6.777 -2.191 1.00 71.00 86 PHE A O 1
ATOM 661 N N . ARG A 1 87 ? 1.087 7.180 -0.198 1.00 69.56 87 ARG A N 1
ATOM 662 C CA . ARG A 1 87 ? 2.461 7.204 -0.703 1.00 69.56 87 ARG A CA 1
ATOM 663 C C . ARG A 1 87 ? 3.354 6.374 0.208 1.00 69.56 87 ARG A C 1
ATOM 665 O O . ARG A 1 87 ? 3.585 6.720 1.361 1.00 69.56 87 ARG A O 1
ATOM 672 N N . GLY A 1 88 ? 3.911 5.301 -0.341 1.00 68.38 88 GLY A N 1
ATOM 673 C CA . GLY A 1 88 ? 4.849 4.432 0.361 1.00 68.38 88 GLY A CA 1
ATOM 674 C C . GLY A 1 88 ? 6.190 4.342 -0.343 1.00 68.38 88 GLY A C 1
ATOM 675 O O . GLY A 1 88 ? 6.282 4.536 -1.555 1.00 68.38 88 GLY A O 1
ATOM 676 N N . LYS A 1 89 ? 7.238 4.040 0.419 1.00 72.81 89 LYS A N 1
ATOM 677 C CA . LYS A 1 89 ? 8.509 3.551 -0.112 1.00 72.81 89 LYS A CA 1
ATOM 678 C C . LYS A 1 89 ? 8.470 2.036 -0.198 1.00 72.81 89 LYS A C 1
ATOM 680 O O . LYS A 1 89 ? 8.020 1.367 0.736 1.00 72.81 89 LYS A O 1
ATOM 685 N N . LEU A 1 90 ? 8.973 1.531 -1.313 1.00 70.81 90 LEU A N 1
ATOM 686 C CA . LEU A 1 90 ? 9.215 0.115 -1.527 1.00 70.81 90 LEU A CA 1
ATOM 687 C C . LEU A 1 90 ? 10.475 -0.311 -0.776 1.00 70.81 90 LEU A C 1
ATOM 689 O O . LEU A 1 90 ? 11.490 0.391 -0.816 1.00 70.81 90 LEU A O 1
ATOM 693 N N . SER A 1 91 ? 10.430 -1.462 -0.112 1.00 71.19 91 SER A N 1
ATOM 694 C CA . SER A 1 91 ? 11.652 -2.124 0.338 1.00 71.19 91 SER A CA 1
ATOM 695 C C . SER A 1 91 ? 12.507 -2.556 -0.857 1.00 71.19 91 SER A C 1
ATOM 697 O O . SER A 1 91 ? 12.006 -2.749 -1.961 1.00 71.19 91 SER A O 1
ATOM 699 N N . GLU A 1 92 ? 13.812 -2.709 -0.633 1.00 70.50 92 GLU A N 1
ATOM 700 C CA . GLU A 1 92 ? 14.781 -3.107 -1.666 1.00 70.50 92 GLU A CA 1
ATOM 701 C C . GLU A 1 92 ? 14.437 -4.464 -2.303 1.00 70.50 92 GLU A C 1
ATOM 703 O O . GLU A 1 92 ? 14.579 -4.648 -3.509 1.00 70.50 92 GLU A O 1
ATOM 708 N N . ASP A 1 93 ? 13.899 -5.384 -1.498 1.00 71.81 93 ASP A N 1
ATOM 709 C CA . ASP A 1 93 ? 13.404 -6.695 -1.928 1.00 71.81 93 ASP A CA 1
ATOM 710 C C . ASP A 1 93 ? 11.996 -6.656 -2.542 1.00 71.81 93 ASP A C 1
ATOM 712 O O . ASP A 1 93 ? 11.453 -7.705 -2.880 1.00 71.81 93 ASP A O 1
ATOM 716 N N . GLN A 1 94 ? 11.389 -5.470 -2.655 1.00 65.94 94 GLN A N 1
ATOM 717 C CA . GLN A 1 94 ? 10.081 -5.283 -3.270 1.00 65.94 94 GLN A CA 1
ATOM 718 C C . GLN A 1 94 ? 8.972 -6.149 -2.637 1.00 65.94 94 GLN A C 1
ATOM 720 O O . GLN A 1 94 ? 8.043 -6.583 -3.309 1.00 65.94 94 GLN A O 1
ATOM 725 N N . SER A 1 95 ? 9.045 -6.395 -1.324 1.00 67.38 95 SER A N 1
ATOM 726 C CA . SER A 1 95 ? 8.045 -7.192 -0.595 1.00 67.38 95 SER A CA 1
ATOM 727 C C . SER A 1 95 ? 7.201 -6.380 0.395 1.00 67.38 95 SER A C 1
ATOM 729 O O . SER A 1 95 ? 6.169 -6.855 0.880 1.00 67.38 95 SER A O 1
ATOM 731 N N . LYS A 1 96 ? 7.621 -5.148 0.720 1.00 67.94 96 LYS A N 1
ATOM 732 C CA . LYS A 1 96 ? 7.012 -4.314 1.764 1.00 67.94 96 LYS A CA 1
ATOM 733 C C . LYS A 1 96 ? 6.839 -2.873 1.308 1.00 67.94 96 LYS A C 1
ATOM 735 O O . LYS A 1 96 ? 7.709 -2.299 0.655 1.00 67.94 96 LYS A O 1
ATOM 740 N N . LEU A 1 97 ? 5.734 -2.274 1.743 1.00 69.81 97 LEU A N 1
ATOM 741 C CA . LEU A 1 97 ? 5.476 -0.843 1.643 1.00 69.81 97 LEU A CA 1
ATOM 742 C C . LEU A 1 97 ? 5.484 -0.216 3.031 1.00 69.81 97 LEU A C 1
ATOM 744 O O . LEU A 1 97 ? 4.722 -0.616 3.914 1.00 69.81 97 LEU A O 1
ATOM 748 N N . VAL A 1 98 ? 6.321 0.804 3.202 1.00 67.44 98 VAL A N 1
ATOM 749 C CA . VAL A 1 98 ? 6.320 1.664 4.389 1.00 67.44 98 VAL A CA 1
ATOM 750 C C . VAL A 1 98 ? 5.975 3.073 3.931 1.00 67.44 98 VAL A C 1
ATOM 752 O O . VAL A 1 98 ? 6.722 3.671 3.158 1.00 67.44 98 VAL A O 1
ATOM 755 N N . GLY A 1 99 ? 4.826 3.584 4.356 1.00 64.25 99 GLY A N 1
ATOM 756 C CA . GLY A 1 99 ? 4.283 4.862 3.902 1.00 64.25 99 GLY A CA 1
ATOM 757 C C . GLY A 1 99 ? 3.365 5.493 4.933 1.00 64.25 99 GLY A C 1
ATOM 758 O O . GLY A 1 99 ? 3.006 4.845 5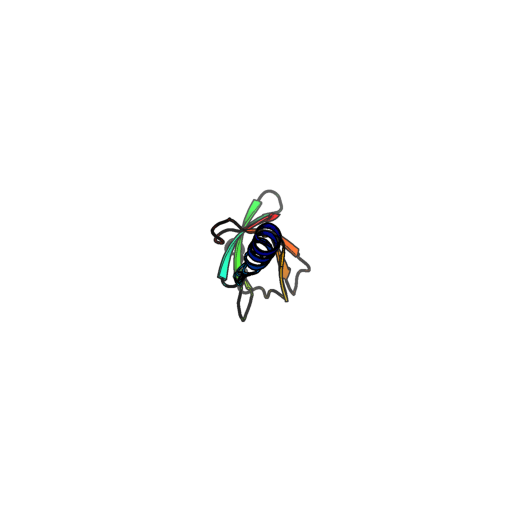.917 1.00 64.25 99 GLY A O 1
ATOM 759 N N . GLU A 1 100 ? 3.017 6.751 4.688 1.00 54.06 100 GLU A N 1
ATOM 760 C CA . GLU A 1 100 ? 2.037 7.519 5.464 1.00 54.06 100 GLU A CA 1
ATOM 761 C C . GLU A 1 100 ? 0.722 7.642 4.687 1.00 54.06 100 GLU A C 1
ATOM 763 O O . GLU A 1 100 ? 0.773 7.805 3.441 1.00 54.06 100 GLU A O 1
#

Nearest PDB structures (foldseek):
  8xl6-assembly1_G  TM=4.382E-01  e=1.928E+00  Homo sapiens
  8xl6-assembly1_C  TM=4.382E-01  e=1.928E+00  Homo sapiens
  8xl7-assembly1_I  TM=4.382E-01  e=1.928E+00  Homo sapiens
  8k2v-assembly1_A  TM=5.182E-01  e=2.663E+00  Homo sapiens
  7yx7-assembly1_A  TM=3.120E-01  e=9.177E+00  Serratia proteamaculans

Secondary structure (DSSP, 8-state):
-HHHHHHHHHSSSS-------------EEEEEEEEETTEEEEEEEEESSS-EEEETTTTEEEEEEEEEEEETTEEEEEETTT--EEEEEEPTTSSEEEE-

Solvent-accessible surface area (backbone atoms only — not comparable to full-atom values): 5954 Å² total; per-residue (Å²): 112,71,72,62,55,54,58,59,57,64,66,69,73,72,80,75,75,78,78,67,81,78,78,78,70,76,57,43,74,37,41,34,51,41,73,56,96,95,38,79,39,50,36,37,38,38,38,57,100,74,32,25,37,29,26,77,80,77,71,48,66,68,43,51,46,74,45,78,47,78,54,96,65,29,43,34,39,34,36,69,92,68,81,47,70,44,48,23,37,52,40,96,84,68,57,40,37,56,41,97